Protein AF-A0AAX2IMG3-F1 (afdb_monomer_lite)

Secondary structure (DSSP, 8-state):
-TTSEEEEE-----TT-S----EEEEEETTEEEEEEEEEE--SSSSS-SEEEEEESS-BTTBEEEEEEEEEEEE-SSEEEEEEEEEEEETTEEEEEEEEEEEEEGGG-SEEEE---

Sequence (116 aa):
MLGKFIHLDFYNQSFGRKRIQDSIDLSINKNIIKFLEIRNDTGLNNWFDDQSLLSVLKINGQKLQIEKFQLTGFDDKNLHVVAFINYLKHDKIVKKSTENMIIEKSKVVEILVKNR

Radius of gyration: 14.25 Å; chains: 1; bounding box: 38×36×36 Å

pLDDT: mean 82.12, std 17.0, range [36.88, 96.88]

Organism: NCBI:txid246
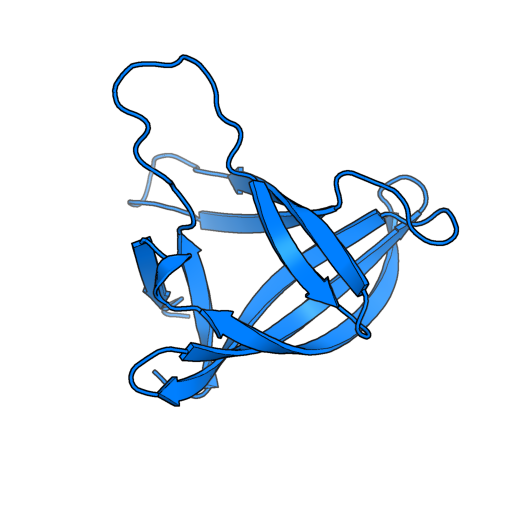
Structure (mmCIF, N/CA/C/O backbone):
data_AF-A0AAX2IMG3-F1
#
_entry.id   AF-A0AAX2IMG3-F1
#
loop_
_atom_site.group_PDB
_atom_site.id
_atom_site.type_symbol
_atom_site.label_atom_id
_atom_site.label_alt_id
_atom_site.label_comp_id
_atom_site.label_asym_id
_atom_site.label_entity_id
_atom_site.label_seq_id
_atom_site.pdbx_PDB_ins_code
_atom_site.Cartn_x
_atom_site.Cartn_y
_atom_site.Cartn_z
_atom_site.occupancy
_atom_site.B_iso_or_equiv
_atom_site.auth_seq_id
_atom_site.auth_comp_id
_atom_site.auth_asym_id
_atom_site.auth_atom_id
_atom_site.pdbx_PDB_model_num
ATOM 1 N N . MET A 1 1 ? 11.083 -11.013 -8.923 1.00 65.81 1 MET A N 1
ATOM 2 C CA . MET A 1 1 ? 10.407 -9.808 -8.388 1.00 65.81 1 MET A CA 1
ATOM 3 C C . MET A 1 1 ? 8.905 -10.024 -8.266 1.00 65.81 1 MET A C 1
ATOM 5 O O . MET A 1 1 ? 8.356 -9.724 -7.217 1.00 65.81 1 MET A O 1
ATOM 9 N N . LEU A 1 2 ? 8.248 -10.581 -9.289 1.00 82.12 2 LEU A N 1
ATOM 10 C CA . LEU A 1 2 ? 6.837 -10.971 -9.200 1.00 82.12 2 LEU A CA 1
ATOM 11 C C . LEU A 1 2 ? 6.584 -11.902 -8.003 1.00 82.12 2 LEU A C 1
ATOM 13 O O . LEU A 1 2 ? 7.428 -12.733 -7.664 1.00 82.12 2 LEU A O 1
ATOM 17 N N . GLY A 1 3 ? 5.448 -11.711 -7.341 1.00 83.31 3 GLY A N 1
ATOM 18 C CA . GLY A 1 3 ? 5.042 -12.412 -6.127 1.00 83.31 3 GLY A CA 1
ATOM 19 C C . GLY A 1 3 ? 5.709 -11.921 -4.837 1.00 83.31 3 GLY A C 1
ATOM 20 O O . GLY A 1 3 ? 5.289 -12.346 -3.761 1.00 83.31 3 GLY A O 1
ATOM 21 N N . LYS A 1 4 ? 6.709 -11.030 -4.896 1.00 87.69 4 LYS A N 1
ATOM 22 C CA . LYS A 1 4 ? 7.368 -10.483 -3.698 1.00 87.69 4 LYS A CA 1
ATOM 23 C C . LYS A 1 4 ? 6.590 -9.305 -3.115 1.00 87.69 4 LYS A C 1
ATOM 25 O O . LYS A 1 4 ? 5.929 -8.558 -3.839 1.00 87.69 4 LYS A O 1
ATOM 30 N N . PHE A 1 5 ? 6.714 -9.132 -1.801 1.00 90.19 5 PHE A N 1
ATOM 31 C CA . PHE A 1 5 ? 6.280 -7.907 -1.142 1.00 90.19 5 PHE A CA 1
ATOM 32 C C . PHE A 1 5 ? 7.244 -6.772 -1.470 1.00 90.19 5 PHE A C 1
ATOM 34 O O . PHE A 1 5 ? 8.463 -6.970 -1.490 1.00 90.19 5 PHE A O 1
ATOM 41 N N . ILE A 1 6 ? 6.683 -5.599 -1.729 1.00 88.44 6 ILE A N 1
ATOM 42 C CA . ILE A 1 6 ? 7.433 -4.406 -2.096 1.00 88.44 6 ILE A CA 1
ATOM 43 C C . ILE A 1 6 ? 7.035 -3.232 -1.204 1.00 88.44 6 ILE A C 1
ATOM 45 O O . ILE A 1 6 ? 5.886 -3.134 -0.767 1.00 88.44 6 ILE A O 1
ATOM 49 N N . HIS A 1 7 ? 7.995 -2.350 -0.965 1.00 86.12 7 HIS A N 1
ATOM 50 C CA . HIS A 1 7 ? 7.758 -0.983 -0.526 1.00 86.12 7 HIS A CA 1
ATOM 51 C C . HIS A 1 7 ? 7.844 -0.072 -1.758 1.00 86.12 7 HIS A C 1
ATOM 53 O O . HIS A 1 7 ? 8.632 -0.326 -2.676 1.00 86.12 7 HIS A O 1
ATOM 59 N N . LEU A 1 8 ? 6.987 0.942 -1.803 1.00 85.88 8 LEU A N 1
ATOM 60 C CA . LEU A 1 8 ? 6.886 1.878 -2.922 1.00 85.88 8 LEU A CA 1
ATOM 61 C C . LEU A 1 8 ? 7.219 3.270 -2.414 1.00 85.88 8 LEU A C 1
ATOM 63 O O . LEU A 1 8 ? 6.448 3.815 -1.632 1.00 85.88 8 LEU A O 1
ATOM 67 N N . ASP A 1 9 ? 8.341 3.839 -2.836 1.00 79.88 9 ASP A N 1
ATOM 68 C CA . ASP A 1 9 ? 8.666 5.213 -2.479 1.00 79.88 9 ASP A CA 1
ATOM 69 C C . ASP A 1 9 ? 7.883 6.177 -3.380 1.00 79.88 9 ASP A C 1
ATOM 71 O O . ASP A 1 9 ? 8.021 6.155 -4.607 1.00 79.88 9 ASP A O 1
ATOM 75 N N . PHE A 1 10 ? 7.047 7.012 -2.766 1.00 78.19 10 PHE A N 1
ATOM 76 C CA . PHE A 1 10 ? 6.241 8.028 -3.442 1.00 78.19 10 PHE A CA 1
ATOM 77 C C . PHE A 1 10 ? 6.852 9.439 -3.334 1.00 78.19 10 PHE A C 1
ATOM 79 O O . PHE A 1 10 ? 6.202 10.410 -3.727 1.00 78.19 10 PHE A O 1
ATOM 86 N N . TYR A 1 11 ? 8.072 9.567 -2.791 1.00 67.88 11 TYR A N 1
ATOM 87 C CA . TYR A 1 11 ? 8.712 10.840 -2.456 1.00 67.88 11 TYR A CA 1
ATOM 88 C C . TYR A 1 11 ? 8.872 11.741 -3.676 1.00 67.88 11 TYR A C 1
ATOM 90 O O . TYR A 1 11 ? 9.756 11.554 -4.508 1.00 67.88 11 TYR A O 1
ATOM 98 N N . ASN A 1 12 ? 8.069 12.795 -3.759 1.00 55.06 12 ASN A N 1
ATOM 99 C CA . ASN A 1 12 ? 8.269 13.824 -4.768 1.00 55.06 12 ASN A CA 1
ATOM 100 C C . ASN A 1 12 ? 9.279 14.833 -4.207 1.00 55.06 12 ASN A C 1
ATOM 102 O O . ASN A 1 12 ? 8.923 15.626 -3.332 1.00 55.06 12 ASN A O 1
ATOM 106 N N . GLN A 1 13 ? 10.531 14.823 -4.693 1.00 44.28 13 GLN A N 1
ATOM 107 C CA . GLN A 1 13 ? 11.540 15.839 -4.353 1.00 44.28 13 GLN A CA 1
ATOM 108 C C . GLN A 1 13 ? 11.037 17.237 -4.742 1.00 44.28 13 GLN A C 1
ATOM 110 O O . GLN A 1 13 ? 11.315 17.768 -5.814 1.00 44.28 13 GLN A O 1
ATOM 115 N N . SER A 1 14 ? 10.295 17.873 -3.843 1.00 36.88 14 SER A N 1
ATOM 116 C CA . SER A 1 14 ? 9.987 19.290 -3.934 1.00 36.88 14 SER A CA 1
ATOM 117 C C . SER A 1 14 ? 11.204 20.030 -3.399 1.00 36.88 14 SER A C 1
ATOM 119 O O . SER A 1 14 ? 11.310 20.268 -2.195 1.00 36.88 14 SER A O 1
ATOM 121 N N . PHE A 1 15 ? 12.146 20.368 -4.283 1.00 39.19 15 PHE A N 1
ATOM 122 C CA . PHE A 1 15 ? 13.233 21.296 -3.975 1.00 39.19 15 PHE A CA 1
ATOM 123 C C . PHE A 1 15 ? 12.637 22.570 -3.338 1.00 39.19 15 PHE A C 1
ATOM 125 O O . PHE A 1 15 ? 12.051 23.408 -4.018 1.00 39.19 15 PHE A O 1
ATOM 132 N N . GLY A 1 16 ? 12.750 22.705 -2.010 1.00 38.47 16 GLY A N 1
ATOM 133 C CA . GLY A 1 16 ? 12.560 23.978 -1.310 1.00 38.47 16 GLY A CA 1
ATOM 134 C C . GLY A 1 16 ? 11.307 24.196 -0.450 1.00 38.47 16 GLY A C 1
ATOM 135 O O . GLY A 1 16 ? 11.102 25.337 -0.035 1.00 38.47 16 GLY A O 1
ATOM 136 N N . ARG A 1 17 ? 10.475 23.199 -0.101 1.00 37.41 17 ARG A N 1
ATOM 137 C CA . ARG A 1 17 ? 9.374 23.427 0.872 1.00 37.41 17 ARG A CA 1
ATOM 138 C C . ARG A 1 17 ? 9.348 22.411 2.016 1.00 37.41 17 ARG A C 1
ATOM 140 O O . ARG A 1 17 ? 9.144 21.220 1.826 1.00 37.41 17 ARG A O 1
ATOM 147 N N . LYS A 1 18 ? 9.560 22.934 3.231 1.00 39.25 18 LYS A N 1
ATOM 148 C CA . LYS A 1 18 ? 9.485 22.238 4.524 1.00 39.25 18 LYS A CA 1
ATOM 149 C C . LYS A 1 18 ? 8.182 21.429 4.645 1.00 39.25 18 LYS A C 1
ATOM 151 O O . LYS A 1 18 ? 7.105 22.009 4.580 1.00 39.25 18 LYS A O 1
ATOM 156 N N . ARG A 1 19 ? 8.329 20.128 4.935 1.00 41.50 19 ARG A N 1
ATOM 157 C CA . ARG A 1 19 ? 7.289 19.163 5.348 1.00 41.50 19 ARG A CA 1
ATOM 158 C C . ARG A 1 19 ? 6.148 18.967 4.343 1.00 41.50 19 ARG A C 1
ATOM 160 O O . ARG A 1 19 ? 5.021 19.385 4.591 1.00 41.50 19 ARG A O 1
ATOM 167 N N . ILE A 1 20 ? 6.419 18.235 3.267 1.00 46.84 20 ILE A N 1
ATOM 168 C CA . ILE A 1 20 ? 5.364 17.487 2.581 1.00 46.84 20 ILE A CA 1
ATOM 169 C C . ILE A 1 20 ? 5.407 16.085 3.177 1.00 46.84 20 ILE A C 1
ATOM 171 O O . ILE A 1 20 ? 6.367 15.348 3.018 1.00 46.84 20 ILE A O 1
ATOM 175 N N . GLN A 1 21 ? 4.407 15.793 3.991 1.00 55.06 21 GLN A N 1
ATOM 176 C CA . GLN A 1 21 ? 4.062 14.437 4.371 1.00 55.06 21 GLN A CA 1
ATOM 177 C C . GLN A 1 21 ? 3.581 13.770 3.072 1.00 55.06 21 GLN A C 1
ATOM 179 O O . GLN A 1 21 ? 2.568 14.213 2.524 1.00 55.06 21 GLN A O 1
ATOM 184 N N . ASP A 1 22 ? 4.353 12.829 2.520 1.00 68.69 22 ASP A N 1
ATOM 185 C CA . ASP A 1 22 ? 4.112 12.292 1.177 1.00 68.69 22 ASP A CA 1
ATOM 186 C C . ASP A 1 22 ? 2.715 11.681 1.106 1.00 68.69 22 ASP A C 1
ATOM 188 O O . ASP A 1 22 ? 2.369 10.745 1.831 1.00 68.69 22 ASP A O 1
ATOM 192 N N . SER A 1 23 ? 1.865 12.289 0.282 1.00 81.06 23 SER A N 1
ATOM 193 C CA . SER A 1 23 ? 0.492 11.848 0.108 1.00 81.06 23 SER A CA 1
ATOM 194 C C . SER A 1 23 ? 0.273 11.404 -1.321 1.00 81.06 23 SER A C 1
ATOM 196 O O . SER A 1 23 ? 0.622 12.145 -2.240 1.00 81.06 23 SER A O 1
ATOM 198 N N . ILE A 1 24 ? -0.369 10.258 -1.505 1.00 88.12 24 ILE A N 1
ATOM 199 C CA . ILE A 1 24 ? -0.688 9.712 -2.819 1.00 88.12 24 ILE A CA 1
ATOM 200 C C . ILE A 1 24 ? -2.181 9.425 -2.940 1.00 88.12 24 ILE A C 1
ATOM 202 O O . ILE A 1 24 ? -2.811 8.893 -2.025 1.00 88.12 24 ILE A O 1
ATOM 206 N N . ASP A 1 25 ? -2.737 9.761 -4.100 1.00 90.31 25 ASP A N 1
ATOM 207 C CA . ASP A 1 25 ? -4.099 9.401 -4.470 1.00 90.31 25 ASP A CA 1
ATOM 208 C C . ASP A 1 25 ? -4.098 8.037 -5.168 1.00 90.31 25 ASP A C 1
ATOM 210 O O . ASP A 1 25 ? -3.513 7.864 -6.247 1.00 90.31 25 ASP A O 1
ATOM 214 N N . LEU A 1 26 ? -4.771 7.068 -4.546 1.00 90.38 26 LEU A N 1
ATOM 215 C CA . LEU A 1 26 ? -4.904 5.698 -5.033 1.00 90.38 26 LEU A CA 1
ATOM 216 C C . LEU A 1 26 ? -6.380 5.320 -5.168 1.00 90.38 26 LEU A C 1
ATOM 218 O O . LEU A 1 26 ? -7.214 5.735 -4.364 1.00 90.38 26 LEU A O 1
ATOM 222 N N . SER A 1 27 ? -6.708 4.517 -6.181 1.00 89.75 27 SER A N 1
ATOM 223 C CA . SER A 1 27 ? -8.073 4.019 -6.365 1.00 89.75 27 SER A CA 1
ATOM 224 C C . SER A 1 27 ? -8.292 2.734 -5.569 1.00 89.75 27 SER A C 1
ATOM 226 O O . SER A 1 27 ? -7.533 1.784 -5.730 1.00 89.75 27 SER A O 1
ATOM 228 N N . ILE A 1 28 ? -9.329 2.714 -4.732 1.00 85.38 28 ILE A N 1
ATOM 229 C CA . ILE A 1 28 ? -9.770 1.572 -3.922 1.00 85.38 28 ILE A CA 1
ATOM 230 C C . ILE A 1 28 ? -11.289 1.464 -4.070 1.00 85.38 28 ILE A C 1
ATOM 232 O O . ILE A 1 28 ? -12.023 2.422 -3.810 1.00 85.38 28 ILE A O 1
ATOM 236 N N . ASN A 1 29 ? -11.792 0.311 -4.494 1.00 83.25 29 ASN A N 1
ATOM 237 C CA . ASN A 1 29 ? -13.189 0.052 -4.835 1.00 83.25 29 ASN A CA 1
ATOM 238 C C . ASN A 1 29 ? -13.784 1.139 -5.748 1.00 83.25 29 ASN A C 1
ATOM 240 O O . ASN A 1 29 ? -14.897 1.610 -5.516 1.00 83.25 29 ASN A O 1
ATOM 244 N N . LYS A 1 30 ? -13.022 1.560 -6.770 1.00 83.50 30 LYS A N 1
ATOM 245 C CA . LYS A 1 30 ? -13.353 2.645 -7.720 1.00 83.50 30 LYS A CA 1
ATOM 246 C C . LYS A 1 30 ? -13.435 4.054 -7.114 1.00 83.50 30 LYS A C 1
ATOM 248 O O . LYS A 1 30 ? -13.754 4.996 -7.833 1.00 83.50 30 LYS A O 1
ATOM 253 N N . ASN A 1 31 ? -13.112 4.229 -5.834 1.00 87.81 31 ASN A N 1
ATOM 254 C CA . ASN A 1 31 ? -13.039 5.539 -5.193 1.00 87.81 31 ASN A CA 1
ATOM 255 C C . ASN A 1 31 ? -11.588 6.006 -5.138 1.00 87.81 31 ASN A C 1
ATOM 257 O O . ASN A 1 31 ? -10.709 5.239 -4.750 1.00 87.81 31 ASN A O 1
ATOM 261 N N . ILE A 1 32 ? -11.334 7.262 -5.498 1.00 91.50 32 ILE A N 1
ATOM 262 C CA . ILE A 1 32 ? -10.016 7.874 -5.314 1.00 91.50 32 ILE A CA 1
ATOM 263 C C . ILE A 1 32 ? -9.885 8.258 -3.843 1.00 91.50 32 ILE A C 1
ATOM 265 O O . ILE A 1 32 ? -10.670 9.051 -3.323 1.00 91.50 32 ILE A O 1
ATOM 269 N N . ILE A 1 33 ? -8.902 7.675 -3.167 1.00 93.00 33 ILE A N 1
ATOM 270 C CA . ILE A 1 33 ? -8.630 7.902 -1.755 1.00 93.00 33 ILE A CA 1
ATOM 271 C C . ILE A 1 33 ? -7.234 8.484 -1.631 1.00 93.00 33 ILE A C 1
ATOM 273 O O . ILE A 1 33 ? -6.259 7.911 -2.119 1.00 93.00 33 ILE A O 1
ATOM 277 N N . LYS A 1 34 ? -7.150 9.600 -0.913 1.00 93.00 34 LYS A N 1
ATOM 278 C CA . LYS A 1 34 ? -5.880 10.192 -0.526 1.00 93.00 34 LYS A CA 1
ATOM 279 C C . LYS A 1 34 ? -5.301 9.458 0.673 1.00 93.00 34 LYS A C 1
ATOM 281 O O . LYS A 1 34 ? -5.925 9.401 1.742 1.00 93.00 34 LYS A O 1
ATOM 286 N N . PHE A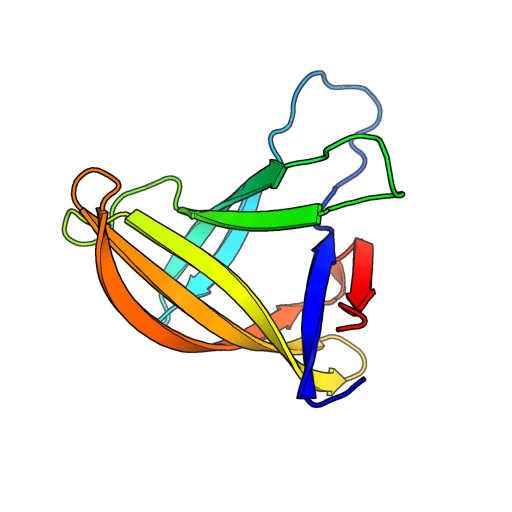 1 35 ? -4.099 8.937 0.503 1.00 92.12 35 PHE A N 1
ATOM 287 C CA . PHE A 1 35 ? -3.327 8.301 1.552 1.00 92.12 35 PHE A CA 1
ATOM 288 C C . PHE A 1 35 ? -2.155 9.168 1.962 1.00 92.12 35 PHE A C 1
ATOM 290 O O . PHE A 1 35 ? -1.582 9.872 1.141 1.00 92.12 35 PHE A O 1
ATOM 297 N N . LEU A 1 36 ? -1.815 9.089 3.239 1.00 90.69 36 LEU A N 1
ATOM 298 C CA . LEU A 1 36 ? -0.593 9.601 3.814 1.00 90.69 36 LEU A CA 1
ATOM 299 C C . LEU A 1 36 ? 0.380 8.446 4.027 1.00 90.69 36 LEU A C 1
ATOM 301 O O . LEU A 1 36 ? -0.001 7.416 4.588 1.00 90.69 36 LEU A O 1
ATOM 305 N N . GLU A 1 37 ? 1.628 8.633 3.636 1.00 86.88 37 GLU A N 1
ATOM 306 C CA . GLU A 1 37 ? 2.676 7.671 3.913 1.00 86.88 37 GLU A CA 1
ATOM 307 C C . GLU A 1 37 ? 3.154 7.735 5.369 1.00 86.88 37 GLU A C 1
ATOM 309 O O . GLU A 1 37 ? 3.458 8.798 5.912 1.00 86.88 37 GLU A O 1
ATOM 314 N N . ILE A 1 38 ? 3.218 6.565 6.004 1.00 86.56 38 ILE A N 1
ATOM 315 C CA . ILE A 1 38 ? 3.729 6.356 7.354 1.00 86.56 38 ILE A CA 1
ATOM 316 C C . ILE A 1 38 ? 4.954 5.447 7.249 1.00 86.56 38 ILE A C 1
ATOM 318 O O . ILE A 1 38 ? 4.836 4.281 6.867 1.00 86.56 38 ILE A O 1
ATOM 322 N N . ARG A 1 39 ? 6.118 5.991 7.607 1.00 79.81 39 ARG A N 1
ATOM 323 C CA . ARG A 1 39 ? 7.416 5.306 7.629 1.00 79.81 39 ARG A CA 1
ATOM 324 C C . ARG A 1 39 ? 7.875 5.157 9.076 1.00 79.81 39 ARG A C 1
ATOM 326 O O . ARG A 1 39 ? 7.696 6.085 9.867 1.00 79.81 39 ARG A O 1
ATOM 333 N N . ASN A 1 40 ? 8.464 4.018 9.415 1.00 71.75 40 ASN A N 1
ATOM 334 C CA . ASN A 1 40 ? 9.207 3.839 10.656 1.00 71.75 40 ASN A CA 1
ATOM 335 C C . ASN A 1 40 ? 10.629 3.388 10.308 1.00 71.75 40 ASN A C 1
ATOM 337 O O . ASN A 1 40 ? 10.814 2.283 9.800 1.00 71.75 40 ASN A O 1
ATOM 341 N N . ASP A 1 41 ? 11.605 4.254 10.570 1.00 64.38 41 ASP A N 1
ATOM 342 C CA . ASP A 1 41 ? 13.019 4.012 10.287 1.00 64.38 41 ASP A CA 1
ATOM 343 C C . ASP A 1 41 ? 13.764 3.844 11.617 1.00 64.38 41 ASP A C 1
ATOM 345 O O . ASP A 1 41 ? 13.830 4.782 12.415 1.00 64.38 41 ASP A O 1
ATOM 349 N N . THR A 1 42 ? 14.339 2.666 11.884 1.00 62.00 42 THR A N 1
ATOM 350 C CA . THR A 1 42 ? 15.096 2.427 13.132 1.00 62.00 42 THR A CA 1
ATOM 351 C C . THR A 1 42 ? 16.567 2.849 13.043 1.00 62.00 42 THR A C 1
ATOM 353 O O . THR A 1 42 ? 17.314 2.720 14.011 1.00 62.00 42 THR A O 1
ATOM 356 N N . GLY A 1 43 ? 16.994 3.384 11.894 1.00 54.38 43 GLY A N 1
ATOM 357 C CA . GLY A 1 43 ? 18.317 3.985 11.688 1.00 54.38 43 GLY A CA 1
ATOM 358 C C . GLY A 1 43 ? 19.495 3.004 11.640 1.00 54.38 43 GLY A C 1
ATOM 359 O O . GLY A 1 43 ? 20.630 3.448 11.490 1.00 54.38 43 GLY A O 1
ATOM 360 N N . LEU A 1 44 ? 19.256 1.693 11.755 1.00 53.50 44 LEU A N 1
ATOM 361 C CA . LEU A 1 44 ? 20.310 0.669 11.805 1.00 53.50 44 LEU A CA 1
ATOM 362 C C . LEU A 1 44 ? 20.514 -0.092 10.487 1.00 53.50 44 LEU A C 1
ATOM 364 O O . LEU A 1 44 ? 21.570 -0.682 10.294 1.00 53.50 44 LEU A O 1
ATOM 368 N N . ASN A 1 45 ? 19.552 -0.046 9.567 1.00 48.09 45 ASN A N 1
ATOM 369 C CA . ASN A 1 45 ? 19.690 -0.541 8.202 1.00 48.09 45 ASN A CA 1
ATOM 370 C C . ASN A 1 45 ? 19.036 0.466 7.259 1.00 48.09 45 ASN A C 1
ATOM 372 O O . ASN A 1 45 ? 17.965 0.987 7.555 1.00 48.09 45 ASN A O 1
ATOM 376 N N . ASN A 1 46 ? 19.708 0.769 6.151 1.00 44.88 46 ASN A N 1
ATOM 377 C CA . ASN A 1 46 ? 19.232 1.697 5.130 1.00 44.88 46 ASN A CA 1
ATOM 378 C C . ASN A 1 46 ? 17.744 1.474 4.797 1.00 44.88 46 ASN A C 1
ATOM 380 O O . ASN A 1 46 ? 17.381 0.391 4.350 1.00 44.88 46 ASN A O 1
ATOM 384 N N . TRP A 1 47 ? 16.956 2.542 4.962 1.00 52.34 47 TRP A N 1
ATOM 385 C CA . TRP A 1 47 ? 15.661 2.805 4.326 1.00 52.34 47 TRP A CA 1
ATOM 386 C C . TRP A 1 47 ? 14.518 1.781 4.556 1.00 52.34 47 TRP A C 1
ATOM 388 O O . TRP A 1 47 ? 14.466 0.720 3.940 1.00 52.34 47 TRP A O 1
ATOM 398 N N . PHE A 1 48 ? 13.511 2.191 5.347 1.00 55.53 48 PHE A N 1
ATOM 399 C CA . PHE A 1 48 ? 12.157 1.615 5.450 1.00 55.53 48 PHE A CA 1
ATOM 400 C C . PHE A 1 48 ? 12.035 0.225 6.089 1.00 55.53 48 PHE A C 1
ATOM 402 O O . PHE A 1 48 ? 11.666 -0.749 5.422 1.00 55.53 48 PHE A O 1
ATOM 409 N N . ASP A 1 49 ? 12.230 0.128 7.406 1.00 63.09 49 ASP A N 1
ATOM 410 C CA . ASP A 1 49 ? 11.943 -1.118 8.134 1.00 63.09 49 ASP A CA 1
ATOM 411 C C . ASP A 1 49 ? 10.454 -1.495 8.018 1.00 63.09 49 ASP A C 1
ATOM 413 O O . ASP A 1 49 ? 10.108 -2.631 7.654 1.00 63.09 49 ASP A O 1
ATOM 417 N N . ASP A 1 50 ? 9.583 -0.501 8.223 1.00 73.56 50 ASP A N 1
ATOM 418 C CA . ASP A 1 50 ? 8.138 -0.602 8.045 1.00 73.56 50 ASP A CA 1
ATOM 419 C C . ASP A 1 50 ? 7.574 0.614 7.298 1.00 73.56 50 ASP A C 1
ATOM 421 O O . ASP A 1 50 ? 7.844 1.772 7.629 1.00 73.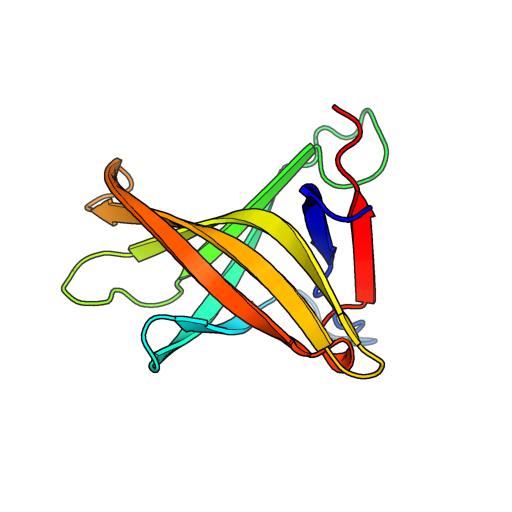56 50 ASP A O 1
ATOM 425 N N . GLN A 1 51 ? 6.737 0.333 6.300 1.00 84.88 51 GLN A N 1
ATOM 426 C CA . GLN A 1 51 ? 6.005 1.319 5.514 1.00 84.88 51 GLN A CA 1
ATOM 427 C C . GLN A 1 51 ? 4.520 0.946 5.516 1.00 84.88 51 GLN A C 1
ATOM 429 O O . GLN A 1 51 ? 4.170 -0.215 5.323 1.00 84.88 51 GLN A O 1
ATOM 434 N N . SER A 1 52 ? 3.635 1.925 5.695 1.00 90.06 52 SER A N 1
ATOM 435 C CA . SER A 1 52 ? 2.208 1.761 5.410 1.00 90.06 52 SER A CA 1
ATOM 436 C C . SER A 1 52 ? 1.597 3.056 4.885 1.00 90.06 52 SER A C 1
ATOM 438 O O . SER A 1 52 ? 2.144 4.139 5.082 1.00 90.06 52 SER A O 1
ATOM 440 N N . LEU A 1 53 ? 0.448 2.956 4.225 1.00 92.88 53 LEU A N 1
ATOM 441 C CA . LEU A 1 53 ? -0.313 4.112 3.755 1.00 92.88 53 LEU A CA 1
ATOM 442 C C . LEU A 1 53 ? -1.603 4.233 4.555 1.00 92.88 53 LEU A C 1
ATOM 444 O O . LEU A 1 53 ? -2.392 3.296 4.569 1.00 92.88 53 LEU A O 1
ATOM 448 N N . LEU A 1 54 ? -1.858 5.377 5.185 1.00 94.06 54 LEU A N 1
ATOM 449 C CA . LEU A 1 54 ? -3.056 5.619 5.990 1.00 94.06 54 LEU A CA 1
ATOM 450 C C . LEU A 1 54 ? -3.969 6.643 5.314 1.00 94.06 54 LEU A C 1
ATOM 452 O O . LEU A 1 54 ? -3.530 7.729 4.948 1.00 94.06 54 LEU A O 1
ATOM 456 N N . SER A 1 55 ? -5.257 6.338 5.171 1.00 94.38 55 SER A N 1
ATOM 457 C CA . SER A 1 55 ? -6.206 7.258 4.550 1.00 94.38 55 SER A CA 1
ATOM 458 C C . SER A 1 55 ? -6.330 8.548 5.363 1.00 94.38 55 SER A C 1
ATOM 460 O O . SER A 1 55 ? -6.446 8.536 6.596 1.00 94.38 55 SER A O 1
ATOM 462 N N . VAL A 1 56 ? -6.334 9.681 4.659 1.00 92.12 56 VAL A N 1
ATOM 463 C CA . VAL A 1 56 ? -6.496 11.002 5.285 1.00 92.12 56 VAL A CA 1
ATOM 464 C C . VAL A 1 56 ? -7.898 11.128 5.883 1.00 92.12 56 VAL A C 1
ATOM 466 O O . VAL A 1 56 ? -8.060 11.528 7.037 1.00 92.12 56 VAL A O 1
ATOM 469 N N . LEU A 1 57 ? -8.912 10.726 5.114 1.00 91.62 57 LEU A N 1
ATOM 470 C CA . LEU A 1 57 ? -10.317 10.773 5.511 1.00 91.62 57 LEU A CA 1
ATOM 471 C C . LEU A 1 57 ? -10.847 9.390 5.897 1.00 91.62 57 LEU A C 1
ATOM 473 O O . LEU A 1 57 ? -10.309 8.352 5.502 1.00 91.62 57 LEU A O 1
ATOM 477 N N . LYS A 1 58 ? -11.927 9.396 6.684 1.00 90.94 58 LYS A N 1
ATOM 478 C CA . LYS A 1 58 ? -12.705 8.195 6.996 1.00 90.94 58 LYS A CA 1
ATOM 479 C C . LYS A 1 58 ? -13.722 7.931 5.888 1.00 90.94 58 LYS A C 1
ATOM 481 O O . LYS A 1 58 ? -14.374 8.858 5.421 1.00 90.94 58 LYS A O 1
ATOM 486 N N . ILE A 1 59 ? -13.920 6.663 5.557 1.00 87.56 59 ILE A N 1
ATOM 487 C CA . ILE A 1 59 ? -14.956 6.175 4.645 1.00 87.56 59 ILE A CA 1
ATOM 488 C C . ILE A 1 59 ? -15.880 5.289 5.470 1.00 87.56 59 ILE A C 1
ATOM 490 O O . ILE A 1 59 ? -15.422 4.355 6.126 1.00 87.56 59 ILE A O 1
ATOM 494 N N . ASN A 1 60 ? -17.172 5.620 5.510 1.00 88.19 60 ASN A N 1
ATOM 495 C CA . ASN A 1 60 ? -18.163 4.923 6.343 1.00 88.19 60 ASN A CA 1
ATOM 496 C C . ASN A 1 60 ? -17.728 4.799 7.820 1.00 88.19 60 ASN A C 1
ATOM 498 O O . ASN A 1 60 ? -17.897 3.766 8.465 1.00 88.19 60 ASN A O 1
ATOM 502 N N . GLY A 1 61 ? -17.107 5.859 8.352 1.00 91.38 61 GLY A N 1
ATOM 503 C CA . GLY A 1 61 ? -16.628 5.915 9.737 1.00 91.38 61 GLY A CA 1
ATOM 504 C C . GLY A 1 61 ? -15.322 5.160 10.020 1.00 91.38 61 GLY A C 1
ATOM 505 O O . GLY A 1 61 ? -14.888 5.143 11.173 1.00 91.38 61 GLY A O 1
ATOM 506 N N . GLN A 1 62 ? -14.672 4.580 9.006 1.00 93.69 62 GLN A N 1
ATOM 507 C CA . GLN A 1 62 ? -13.432 3.806 9.139 1.00 93.69 62 GLN A CA 1
ATOM 508 C C . GLN A 1 62 ? -12.280 4.467 8.375 1.00 93.69 62 GLN A C 1
ATOM 510 O O . GLN A 1 62 ? -12.489 5.013 7.295 1.00 93.69 62 GLN A O 1
ATOM 515 N N . LYS A 1 63 ? -11.058 4.422 8.915 1.00 95.38 63 LYS A N 1
ATOM 516 C CA . LYS A 1 63 ? -9.848 4.718 8.129 1.00 95.38 63 LYS A CA 1
ATOM 517 C C . LYS A 1 63 ? -9.399 3.462 7.391 1.00 95.38 63 LYS A C 1
ATOM 519 O O . LYS A 1 63 ? -9.647 2.356 7.863 1.00 95.38 63 LYS A O 1
ATOM 524 N N . LEU A 1 64 ? -8.720 3.633 6.266 1.00 95.75 64 LEU A N 1
ATOM 525 C CA . LEU A 1 64 ? -8.058 2.540 5.563 1.00 95.75 64 LEU A CA 1
ATOM 526 C C . LEU A 1 64 ? -6.560 2.635 5.787 1.00 95.75 64 LEU A C 1
ATOM 528 O O . LEU A 1 64 ? -5.997 3.722 5.710 1.00 95.75 64 LEU A O 1
ATOM 532 N N . GLN A 1 65 ? -5.922 1.500 6.014 1.00 95.62 65 GLN A N 1
ATOM 533 C CA . GLN A 1 65 ? -4.477 1.382 6.013 1.00 95.62 65 GLN A CA 1
ATOM 534 C C . GLN A 1 65 ? -4.074 0.346 4.970 1.00 95.62 65 GLN A C 1
ATOM 536 O O . GLN A 1 65 ? -4.473 -0.809 5.086 1.00 95.62 65 GLN A O 1
ATOM 541 N N . ILE A 1 66 ? -3.272 0.729 3.982 1.00 95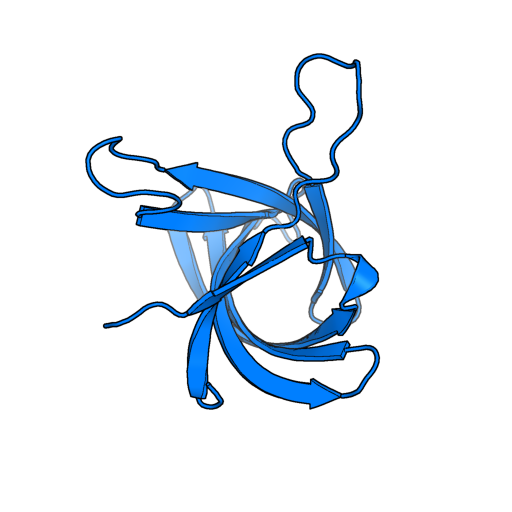.25 66 ILE A N 1
ATOM 542 C CA . ILE A 1 66 ? -2.567 -0.236 3.139 1.00 95.25 66 ILE A CA 1
ATOM 543 C C . ILE A 1 66 ? -1.293 -0.617 3.883 1.00 95.25 66 ILE A C 1
ATOM 545 O O . ILE A 1 66 ? -0.388 0.197 4.045 1.00 95.25 66 ILE A O 1
ATOM 549 N N . GLU A 1 67 ? -1.262 -1.843 4.391 1.00 93.19 67 GLU A N 1
ATOM 550 C CA . GLU A 1 67 ? -0.158 -2.367 5.197 1.00 93.19 67 GLU A CA 1
ATOM 551 C C . GLU A 1 67 ? 1.051 -2.715 4.330 1.00 93.19 67 GLU A C 1
ATOM 553 O O . GLU A 1 67 ? 2.184 -2.529 4.747 1.00 93.19 67 GLU A O 1
ATOM 558 N N . LYS A 1 68 ? 0.811 -3.255 3.132 1.00 92.50 68 LYS A N 1
ATOM 559 C CA . LYS A 1 68 ? 1.857 -3.685 2.201 1.00 92.50 68 LYS A CA 1
ATOM 560 C C . LYS A 1 68 ? 1.295 -3.928 0.808 1.00 92.50 68 LYS A C 1
ATOM 562 O O . LYS A 1 68 ? 0.092 -4.151 0.640 1.00 92.50 68 LYS A O 1
ATOM 567 N N . PHE A 1 69 ? 2.199 -3.978 -0.163 1.00 93.44 69 PHE A N 1
ATOM 568 C CA . PHE A 1 69 ? 1.911 -4.340 -1.544 1.00 93.44 69 PHE A CA 1
ATOM 569 C C . PHE A 1 69 ? 2.640 -5.621 -1.931 1.00 93.44 69 PHE A C 1
ATOM 571 O O . PHE A 1 69 ? 3.781 -5.844 -1.528 1.00 93.44 69 PHE A O 1
ATOM 578 N N . GLN A 1 70 ? 1.998 -6.449 -2.747 1.00 94.62 70 GLN A N 1
ATOM 579 C CA . GLN A 1 70 ? 2.632 -7.563 -3.444 1.00 94.62 70 GLN A CA 1
ATOM 580 C C . GLN A 1 70 ? 2.644 -7.272 -4.942 1.00 94.62 70 GLN A C 1
ATOM 582 O O . GLN A 1 70 ? 1.591 -7.018 -5.520 1.00 94.62 70 GLN A O 1
ATOM 587 N N . LEU A 1 71 ? 3.816 -7.326 -5.576 1.00 94.50 71 LEU A N 1
ATOM 588 C CA . LEU A 1 71 ? 3.937 -7.108 -7.017 1.00 94.50 71 LEU A CA 1
ATOM 589 C C . LEU A 1 71 ? 3.407 -8.323 -7.779 1.00 94.50 71 LEU A C 1
ATOM 591 O O . LEU A 1 71 ? 3.949 -9.418 -7.636 1.00 94.50 71 LEU A O 1
ATOM 595 N N . THR A 1 72 ? 2.390 -8.146 -8.614 1.00 96.25 72 THR A N 1
ATOM 596 C CA . THR A 1 72 ? 1.822 -9.221 -9.444 1.00 96.25 72 THR A CA 1
ATOM 597 C C . THR A 1 72 ? 2.175 -9.079 -10.918 1.00 96.25 72 THR A C 1
ATOM 599 O O . THR A 1 72 ? 2.219 -10.080 -11.627 1.00 96.25 72 THR A O 1
ATOM 602 N N . GLY A 1 73 ? 2.518 -7.874 -11.369 1.00 94.06 73 GLY A N 1
ATOM 603 C CA . GLY A 1 73 ? 2.948 -7.610 -12.737 1.00 94.06 73 GLY A CA 1
ATOM 604 C C . GLY A 1 73 ? 3.464 -6.188 -12.905 1.00 94.06 73 GLY A C 1
ATOM 605 O O . GLY A 1 73 ? 3.373 -5.361 -12.002 1.00 94.06 73 GLY A O 1
ATOM 606 N N . PHE A 1 74 ? 4.002 -5.888 -14.077 1.00 94.31 74 PHE A N 1
ATOM 607 C CA . PHE A 1 74 ? 4.308 -4.526 -14.497 1.00 94.31 74 PHE A CA 1
ATOM 608 C C . PHE A 1 74 ? 4.314 -4.465 -16.023 1.00 94.31 74 PHE A C 1
ATOM 610 O O . PHE A 1 74 ? 4.608 -5.456 -16.688 1.00 94.31 74 PHE A O 1
ATOM 617 N N . ASP A 1 75 ? 4.007 -3.293 -16.555 1.00 94.44 75 ASP A N 1
ATOM 618 C CA . ASP A 1 75 ? 4.175 -2.943 -17.964 1.00 94.44 75 ASP A CA 1
ATOM 619 C C . ASP A 1 75 ? 4.994 -1.648 -18.061 1.00 94.44 75 ASP A C 1
ATOM 621 O O . ASP A 1 75 ? 5.530 -1.175 -17.055 1.00 94.44 75 ASP A O 1
ATOM 625 N N . ASP A 1 76 ? 5.136 -1.068 -19.248 1.00 92.19 76 ASP A N 1
ATOM 626 C CA . ASP A 1 76 ? 5.956 0.132 -19.451 1.00 92.19 76 ASP A CA 1
ATOM 627 C C . ASP A 1 76 ? 5.510 1.327 -18.595 1.00 92.19 76 ASP A C 1
ATOM 629 O O . ASP A 1 76 ? 6.338 2.145 -18.198 1.00 92.19 76 ASP A O 1
ATOM 633 N N . LYS A 1 77 ? 4.218 1.417 -18.262 1.00 93.62 77 LYS A N 1
ATOM 634 C CA . LYS A 1 77 ? 3.624 2.567 -17.566 1.00 93.62 77 LYS A CA 1
ATOM 635 C C . LYS A 1 77 ? 3.185 2.251 -16.145 1.00 93.62 77 LYS A C 1
ATOM 637 O O . LYS A 1 77 ? 3.126 3.161 -15.322 1.00 93.62 77 LYS A O 1
ATOM 642 N N . ASN A 1 78 ? 2.895 0.991 -15.840 1.00 94.25 78 ASN A N 1
ATOM 643 C CA . ASN A 1 78 ? 2.194 0.622 -14.620 1.00 94.25 78 ASN A CA 1
ATOM 644 C C . ASN A 1 78 ? 2.876 -0.493 -13.835 1.00 94.25 78 ASN A C 1
ATOM 646 O O . ASN A 1 78 ? 3.531 -1.383 -14.381 1.00 94.25 78 ASN A O 1
ATOM 650 N N . LEU A 1 79 ? 2.644 -0.462 -12.529 1.00 94.19 79 LEU A N 1
ATOM 651 C CA . LEU A 1 79 ? 2.803 -1.580 -11.616 1.00 94.19 79 LEU A CA 1
ATOM 652 C C . LEU A 1 79 ? 1.427 -2.178 -11.344 1.00 94.19 79 LEU A C 1
ATOM 654 O O . LEU A 1 79 ? 0.488 -1.464 -10.994 1.00 94.19 79 LEU A O 1
ATOM 658 N N . HIS A 1 80 ? 1.333 -3.494 -11.463 1.00 95.25 80 HIS A N 1
ATOM 659 C CA . HIS A 1 80 ? 0.166 -4.270 -11.065 1.00 95.25 80 HIS A CA 1
ATOM 660 C C . HIS A 1 80 ? 0.481 -4.894 -9.711 1.00 95.25 80 HIS A C 1
ATOM 662 O O . HIS A 1 80 ? 1.472 -5.619 -9.569 1.00 95.25 80 HIS A O 1
ATOM 668 N N . VAL A 1 81 ? -0.318 -4.571 -8.698 1.00 94.88 81 VAL A N 1
ATOM 669 C CA . VAL A 1 81 ? -0.077 -5.002 -7.318 1.00 94.88 81 VAL A CA 1
ATOM 670 C C . VAL A 1 81 ? -1.347 -5.523 -6.663 1.00 94.88 81 VAL A C 1
ATOM 672 O O . VAL A 1 81 ? -2.457 -5.142 -7.023 1.00 94.88 81 VAL A O 1
ATOM 675 N N . VAL A 1 82 ? -1.176 -6.358 -5.644 1.00 96.25 82 VAL A N 1
ATOM 676 C CA . VAL A 1 82 ? -2.212 -6.640 -4.648 1.00 96.25 82 VAL A CA 1
ATOM 677 C C . VAL A 1 82 ? -1.895 -5.817 -3.406 1.00 96.25 82 VAL A C 1
ATOM 679 O O . VAL A 1 82 ? -0.842 -5.998 -2.790 1.00 96.25 82 VAL A O 1
ATOM 682 N N . ALA A 1 83 ? -2.798 -4.921 -3.027 1.00 95.44 83 ALA A N 1
ATOM 683 C CA . ALA A 1 83 ? -2.724 -4.185 -1.774 1.00 95.44 83 ALA A CA 1
ATOM 684 C C . ALA A 1 83 ? -3.393 -4.970 -0.647 1.00 95.44 83 ALA A C 1
ATOM 686 O O . ALA A 1 83 ? -4.485 -5.508 -0.820 1.00 95.44 83 ALA A O 1
ATOM 687 N N . PHE A 1 84 ? -2.754 -5.002 0.520 1.00 95.44 84 PHE A N 1
ATOM 688 C CA . PHE A 1 84 ? -3.293 -5.606 1.738 1.00 95.44 84 PHE A CA 1
ATOM 689 C C . PHE A 1 84 ? -3.829 -4.493 2.637 1.00 95.44 84 PHE A C 1
ATOM 691 O O . PHE A 1 84 ? -3.060 -3.667 3.128 1.00 95.44 84 PHE A O 1
ATOM 698 N N . ILE A 1 85 ? -5.147 -4.454 2.820 1.00 96.38 85 ILE A N 1
ATOM 699 C CA . ILE A 1 85 ? -5.868 -3.320 3.401 1.00 96.38 85 ILE A CA 1
ATOM 700 C C . ILE A 1 85 ? -6.445 -3.709 4.759 1.00 96.38 85 ILE A C 1
ATOM 702 O O . ILE A 1 85 ? -7.181 -4.687 4.883 1.00 96.38 85 ILE A O 1
ATOM 706 N N . ASN A 1 86 ? -6.173 -2.890 5.767 1.00 96.88 86 ASN A N 1
ATOM 707 C CA . ASN A 1 86 ? -6.804 -2.933 7.075 1.00 96.88 86 ASN A CA 1
ATOM 708 C C . ASN A 1 86 ? -7.844 -1.805 7.176 1.00 96.88 86 ASN A C 1
ATOM 710 O O . ASN A 1 86 ? -7.544 -0.639 6.926 1.00 96.88 86 ASN A O 1
ATOM 714 N N . TYR A 1 87 ? -9.066 -2.138 7.583 1.00 95.69 87 TYR A N 1
ATOM 715 C CA . TYR A 1 87 ? -10.096 -1.170 7.955 1.00 95.69 87 TYR A CA 1
ATOM 716 C C . TYR A 1 87 ? -9.982 -0.893 9.448 1.00 95.69 87 TYR A C 1
ATOM 718 O O . TYR A 1 87 ? -10.057 -1.816 10.264 1.00 95.69 87 TYR A O 1
ATOM 726 N N . LEU A 1 88 ? -9.819 0.375 9.804 1.00 96.00 88 LEU A N 1
ATOM 727 C CA . LEU A 1 88 ? -9.546 0.825 11.160 1.00 96.00 88 LEU A CA 1
ATOM 728 C C . LEU A 1 88 ? -10.746 1.585 11.735 1.00 96.00 88 LEU A C 1
ATOM 730 O O . LEU A 1 88 ? -11.218 2.561 11.144 1.00 96.00 88 LEU A O 1
ATOM 734 N N . LYS A 1 89 ? -11.201 1.194 12.927 1.00 95.62 89 LYS A N 1
ATOM 735 C CA . LYS A 1 89 ? -12.166 1.953 13.739 1.00 95.62 89 LYS A CA 1
ATOM 736 C C . LYS A 1 89 ? -11.523 2.260 15.088 1.00 95.62 89 LYS A C 1
ATOM 738 O O . LYS A 1 89 ? -11.19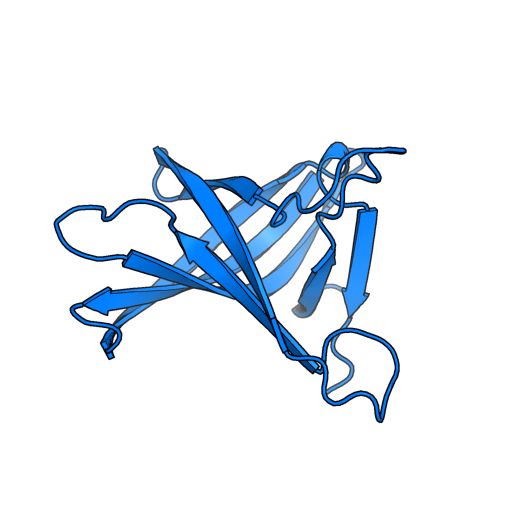4 1.338 15.825 1.00 95.62 89 LYS A O 1
ATOM 743 N N . HIS A 1 90 ? -11.347 3.547 15.397 1.00 92.31 90 HIS A N 1
ATOM 744 C CA . HIS A 1 90 ? -10.591 3.999 16.579 1.00 92.31 90 HIS A CA 1
ATOM 745 C C . HIS A 1 90 ? -9.199 3.343 16.656 1.00 92.31 90 HIS A C 1
ATOM 747 O O . HIS A 1 90 ? -8.846 2.746 17.667 1.00 92.31 90 HIS A O 1
ATOM 753 N N . ASP A 1 91 ? -8.477 3.366 15.531 1.00 88.00 91 ASP A N 1
ATOM 754 C CA . ASP A 1 91 ? -7.124 2.810 15.362 1.00 88.00 91 ASP A CA 1
ATOM 755 C C . ASP A 1 91 ? -6.986 1.297 15.613 1.00 88.00 91 ASP A C 1
ATOM 757 O O . ASP A 1 91 ? -5.887 0.750 15.611 1.00 88.00 91 ASP A O 1
ATOM 761 N N . LYS A 1 92 ? -8.111 0.584 15.743 1.00 93.69 92 LYS A N 1
ATOM 762 C CA . LYS A 1 92 ? -8.159 -0.879 15.812 1.00 93.69 92 LYS A CA 1
ATOM 763 C C . LYS A 1 92 ? -8.582 -1.464 14.475 1.00 93.69 92 LYS A C 1
ATOM 765 O O . LYS A 1 92 ? -9.563 -1.010 13.883 1.00 93.69 92 LYS A O 1
ATOM 770 N N . ILE A 1 93 ? -7.879 -2.506 14.036 1.00 95.94 93 ILE A N 1
ATOM 771 C CA . ILE A 1 93 ? -8.251 -3.280 12.849 1.00 95.94 93 ILE A CA 1
ATOM 772 C C . ILE A 1 93 ? -9.569 -4.001 13.135 1.00 95.94 93 ILE A C 1
ATOM 774 O O . ILE A 1 93 ? -9.642 -4.839 14.030 1.00 95.94 93 ILE A O 1
ATOM 778 N N . VAL A 1 94 ? -10.603 -3.681 12.363 1.00 96.69 94 VAL A N 1
ATOM 779 C CA . VAL A 1 94 ? -11.918 -4.338 12.441 1.00 96.69 94 VAL A CA 1
ATOM 780 C C . VAL A 1 94 ? -12.177 -5.275 11.266 1.00 96.69 94 VAL A C 1
ATOM 782 O O . VAL A 1 94 ? -13.019 -6.162 11.363 1.00 96.69 94 VAL A O 1
ATOM 785 N N . LYS A 1 95 ? -11.463 -5.090 10.151 1.00 95.69 95 LYS A N 1
ATOM 786 C CA . LYS A 1 95 ? -11.553 -5.940 8.960 1.00 95.69 95 LYS A CA 1
ATOM 787 C C . LYS A 1 95 ? -10.249 -5.874 8.171 1.00 95.69 95 LYS A C 1
ATOM 789 O O . LYS A 1 95 ? -9.609 -4.826 8.139 1.00 95.69 95 LYS A O 1
ATOM 794 N N . LYS A 1 96 ? -9.898 -6.972 7.504 1.00 96.19 96 LYS A N 1
ATOM 795 C CA . LYS A 1 96 ? -8.833 -7.024 6.496 1.00 96.19 96 LYS A CA 1
ATOM 796 C C . LYS A 1 96 ? -9.419 -7.363 5.127 1.00 96.19 96 LYS A C 1
ATOM 798 O O . LYS A 1 96 ? -10.413 -8.086 5.049 1.00 96.19 96 LYS A O 1
ATOM 803 N N . SER A 1 97 ? -8.821 -6.852 4.062 1.00 95.81 97 SER A N 1
ATOM 804 C CA . SER A 1 97 ? -9.122 -7.241 2.684 1.00 95.81 97 SER A CA 1
ATOM 805 C C . SER A 1 97 ? -7.876 -7.151 1.814 1.00 95.81 97 SER A C 1
ATOM 807 O O . SER A 1 97 ? -6.835 -6.645 2.232 1.00 95.81 97 SER A O 1
ATOM 809 N N . THR A 1 98 ? -7.998 -7.635 0.586 1.00 95.44 98 THR A N 1
ATOM 810 C CA . THR A 1 98 ? -7.018 -7.413 -0.470 1.00 95.44 98 THR A CA 1
ATOM 811 C C . THR A 1 98 ? -7.696 -6.775 -1.671 1.00 95.44 98 THR A C 1
ATOM 813 O O . THR A 1 98 ? -8.892 -6.976 -1.889 1.00 95.44 98 THR A O 1
ATOM 816 N N . GLU A 1 99 ? -6.945 -5.996 -2.440 1.00 94.62 99 GLU A N 1
ATOM 817 C CA . GLU A 1 99 ? -7.445 -5.388 -3.670 1.00 94.62 99 GLU A CA 1
ATOM 818 C C . GLU A 1 99 ? -6.370 -5.373 -4.756 1.00 94.62 99 GLU A C 1
ATOM 820 O O . GLU A 1 99 ? -5.220 -5.021 -4.495 1.00 94.62 99 GLU A O 1
ATOM 825 N N . ASN A 1 100 ? -6.750 -5.764 -5.975 1.00 94.88 100 ASN A N 1
ATOM 826 C CA . ASN A 1 100 ? -5.896 -5.616 -7.149 1.00 94.88 100 ASN A CA 1
ATOM 827 C C . ASN A 1 100 ? -5.880 -4.148 -7.567 1.00 94.88 100 ASN A C 1
ATOM 829 O O . ASN A 1 100 ? -6.935 -3.553 -7.784 1.00 94.88 100 ASN A O 1
ATOM 833 N N . MET A 1 101 ? -4.689 -3.582 -7.708 1.00 93.44 101 MET A N 1
ATOM 834 C CA . MET A 1 101 ? -4.491 -2.174 -8.007 1.00 93.44 101 MET A CA 1
ATOM 835 C C . MET A 1 101 ? -3.480 -1.989 -9.127 1.00 93.44 101 MET A C 1
ATOM 837 O O . MET A 1 101 ? -2.524 -2.752 -9.273 1.00 93.44 101 MET A O 1
ATOM 841 N N . ILE A 1 102 ? -3.692 -0.914 -9.875 1.00 93.25 102 ILE A N 1
ATOM 842 C CA . ILE A 1 102 ? -2.762 -0.410 -10.875 1.00 93.25 102 ILE A CA 1
ATOM 843 C C . ILE A 1 102 ? -2.191 0.894 -10.328 1.00 93.25 102 ILE A C 1
ATOM 845 O O . ILE A 1 102 ? -2.941 1.808 -9.980 1.00 93.25 102 ILE A O 1
ATOM 849 N N . ILE A 1 103 ? -0.868 0.966 -10.228 1.00 91.62 103 ILE A N 1
ATOM 850 C CA . ILE A 1 103 ? -0.143 2.161 -9.800 1.00 91.62 103 ILE A CA 1
ATOM 851 C C . ILE A 1 103 ? 0.714 2.621 -10.971 1.00 91.62 103 ILE A C 1
ATOM 853 O O . ILE A 1 103 ? 1.563 1.877 -11.459 1.00 91.62 103 ILE A O 1
ATOM 857 N N . GLU A 1 104 ? 0.494 3.850 -11.423 1.00 90.75 104 GLU A N 1
ATOM 858 C CA . GLU A 1 104 ? 1.329 4.459 -12.455 1.00 90.75 104 GLU A CA 1
ATOM 859 C C . GLU A 1 104 ? 2.763 4.600 -11.942 1.00 90.75 104 GLU A C 1
ATOM 861 O O . GLU A 1 104 ? 3.002 5.165 -10.872 1.00 90.75 104 GLU A O 1
ATOM 866 N N . LYS A 1 105 ? 3.731 4.125 -12.729 1.00 88.88 105 LYS A N 1
ATOM 867 C CA . LYS A 1 105 ? 5.158 4.212 -12.398 1.00 88.88 105 LYS A CA 1
ATOM 868 C C . LYS A 1 105 ? 5.627 5.655 -12.227 1.00 88.88 105 LYS A C 1
ATOM 870 O O . LYS A 1 105 ? 6.526 5.894 -11.444 1.00 88.88 105 LYS A O 1
ATOM 875 N N . SER A 1 106 ? 4.988 6.620 -12.891 1.00 86.75 106 SER A N 1
ATOM 876 C CA . SER A 1 106 ? 5.265 8.057 -12.728 1.00 86.75 106 SER A CA 1
ATOM 877 C C . SER A 1 106 ? 5.026 8.579 -11.306 1.00 86.75 106 SER A C 1
ATOM 879 O O . SER A 1 106 ? 5.553 9.631 -10.955 1.00 86.75 106 SER A O 1
ATOM 881 N N . LYS A 1 107 ? 4.227 7.872 -10.496 1.00 83.25 107 LYS A N 1
ATOM 882 C CA . LYS A 1 107 ? 3.960 8.213 -9.092 1.00 83.25 107 LYS A CA 1
ATOM 883 C C . LYS A 1 107 ? 4.949 7.564 -8.125 1.00 83.25 107 LYS A C 1
ATOM 885 O O . LYS A 1 107 ? 4.893 7.860 -6.938 1.00 83.25 107 LYS A O 1
ATOM 890 N N . VAL A 1 108 ? 5.795 6.659 -8.612 1.00 84.88 108 VAL A N 1
ATOM 891 C CA . VAL A 1 108 ? 6.732 5.870 -7.812 1.00 84.88 108 VAL A CA 1
ATOM 892 C C . VAL A 1 108 ? 8.146 6.284 -8.188 1.00 84.88 108 VAL A C 1
ATOM 894 O O . VAL A 1 108 ? 8.539 6.184 -9.347 1.00 84.88 108 VAL A O 1
ATOM 897 N N . VAL A 1 109 ? 8.921 6.726 -7.207 1.00 81.75 109 VAL A N 1
ATOM 898 C CA . VAL A 1 109 ? 10.331 7.073 -7.409 1.00 81.75 109 VAL A CA 1
ATOM 899 C C . VAL A 1 109 ? 11.207 5.834 -7.330 1.00 81.75 109 VAL A C 1
ATOM 901 O O . VAL A 1 109 ? 12.077 5.641 -8.176 1.00 81.75 109 VAL A O 1
ATOM 904 N N . GLU A 1 110 ? 10.944 4.962 -6.359 1.00 82.88 110 GLU A N 1
ATOM 905 C CA . GLU A 1 110 ? 11.735 3.756 -6.145 1.00 82.88 110 GLU A CA 1
ATOM 906 C C . GLU A 1 110 ? 10.860 2.575 -5.707 1.00 82.88 110 GLU A C 1
ATOM 908 O O . GLU A 1 110 ? 9.854 2.732 -5.013 1.00 82.88 110 GLU A O 1
ATOM 913 N N . ILE A 1 111 ? 11.244 1.369 -6.134 1.00 83.25 111 ILE A N 1
ATOM 914 C CA . ILE A 1 111 ? 10.602 0.113 -5.739 1.00 83.25 111 ILE A CA 1
ATOM 915 C C . ILE A 1 111 ? 11.621 -0.712 -4.969 1.00 83.25 111 ILE A C 1
ATOM 917 O O . ILE A 1 111 ? 12.610 -1.176 -5.538 1.00 83.25 111 ILE A O 1
ATOM 921 N N . LEU A 1 112 ? 11.333 -0.974 -3.699 1.00 81.75 112 LEU A N 1
ATOM 922 C CA . LEU A 1 112 ? 12.198 -1.765 -2.835 1.00 81.75 112 LEU A CA 1
ATOM 923 C C . LEU A 1 112 ? 11.574 -3.134 -2.600 1.00 81.75 112 LEU A C 1
ATOM 925 O O . LEU A 1 112 ? 10.436 -3.258 -2.147 1.00 81.75 112 LEU A O 1
ATOM 929 N N . VAL A 1 113 ? 12.320 -4.188 -2.917 1.00 78.94 113 VAL A N 1
ATOM 930 C CA . VAL A 1 113 ? 11.868 -5.565 -2.702 1.00 78.94 113 VAL A CA 1
ATOM 931 C C . VAL A 1 113 ? 12.191 -5.969 -1.274 1.00 78.94 113 VAL A C 1
ATOM 933 O O . VAL A 1 113 ? 13.354 -5.958 -0.871 1.00 78.94 113 VAL A O 1
ATOM 936 N N . LYS A 1 114 ? 11.178 -6.389 -0.511 1.00 68.31 114 LYS A N 1
ATOM 937 C CA . LYS A 1 114 ? 11.400 -6.925 0.832 1.00 68.31 114 LYS A CA 1
ATOM 938 C C . LYS A 1 114 ? 12.032 -8.312 0.694 1.00 68.31 114 LYS A C 1
ATOM 940 O O . LYS A 1 114 ? 11.351 -9.289 0.379 1.00 68.31 114 LYS A O 1
ATOM 945 N N . ASN A 1 115 ? 13.345 -8.387 0.904 1.00 57.25 115 ASN A N 1
ATOM 946 C CA . ASN A 1 115 ? 14.0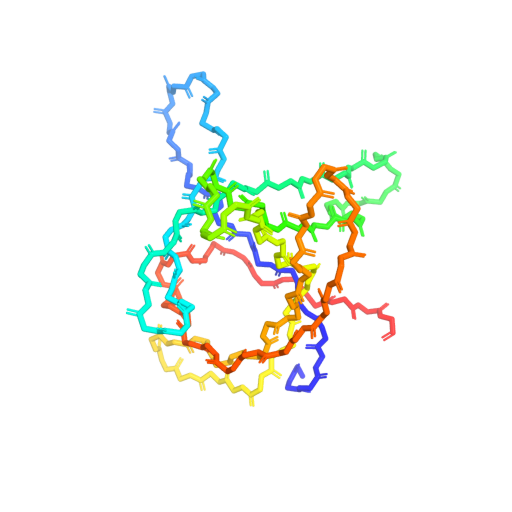95 -9.640 0.983 1.00 57.25 115 ASN A CA 1
ATOM 947 C C . ASN A 1 115 ? 13.829 -10.299 2.345 1.00 57.25 115 ASN A C 1
ATOM 949 O O . ASN A 1 115 ? 14.663 -10.264 3.244 1.00 57.25 115 ASN A O 1
ATOM 953 N N . ARG A 1 116 ? 12.628 -10.846 2.519 1.00 51.38 116 ARG A N 1
ATOM 954 C CA . ARG A 1 116 ? 12.357 -11.881 3.516 1.00 51.38 116 ARG A CA 1
ATOM 955 C C . ARG A 1 116 ? 11.895 -13.143 2.799 1.00 51.38 116 ARG A C 1
ATOM 957 O O . ARG A 1 116 ? 11.241 -13.021 1.731 1.00 51.38 116 ARG A O 1
#

Foldseek 3Di:
DAQFWKDFAQDDPPPPDPDDQRWDFFADPNDTFIWGKDFDDPPPDPDGPFIKTWTPDDDPQWIKIQRTWGFHDDDPFWTWIKTWIFTHHVNDGPDIDIDTGIDTCVSTPDMGTPPD